Protein AF-A0A0F0CAR0-F1 (afdb_monomer_lite)

Radius of gyration: 34.89 Å; chains: 1; bounding box: 57×44×86 Å

Sequence (125 aa):
MSSQTSSVAQQVRIQQWAHLIRDCQNRPCEMTLDTWCLLHGINKATYYYRLRKVRQACLNVMTPTKPVFVELSLPVTTKPDRLAENNSSPPIAILHGKNGLTLQLLPTVPSELVDAVLKVISHAE

Structure (mmCIF, N/CA/C/O backbone):
data_AF-A0A0F0CAR0-F1
#
_entry.id   AF-A0A0F0CAR0-F1
#
loop_
_atom_site.group_PDB
_atom_site.id
_atom_site.type_symbol
_atom_site.label_atom_id
_atom_site.label_alt_id
_atom_site.label_comp_id
_atom_site.label_asym_id
_atom_site.label_entity_id
_atom_site.label_seq_id
_atom_site.pdbx_PDB_ins_code
_atom_site.Cartn_x
_atom_site.Cartn_y
_atom_site.Cartn_z
_atom_site.occupancy
_atom_site.B_iso_or_equiv
_atom_site.auth_seq_id
_atom_site.auth_comp_id
_atom_site.auth_asym_id
_atom_site.auth_atom_id
_atom_site.pdbx_PDB_model_num
ATOM 1 N N . MET A 1 1 ? -20.457 13.312 -10.839 1.00 55.50 1 MET A N 1
ATOM 2 C CA . MET A 1 1 ? -21.019 12.006 -10.435 1.00 55.50 1 MET A CA 1
ATOM 3 C C . MET A 1 1 ? -20.267 10.934 -11.207 1.00 55.50 1 MET A C 1
ATOM 5 O O . MET A 1 1 ? -20.336 10.945 -12.427 1.00 55.50 1 MET A O 1
ATOM 9 N N . SER A 1 2 ? -19.463 10.096 -10.553 1.00 61.50 2 SER A N 1
ATOM 10 C CA . SER A 1 2 ? -18.838 8.948 -11.221 1.00 61.50 2 SER A CA 1
ATOM 11 C C . SER A 1 2 ? -19.904 7.880 -11.463 1.00 61.50 2 SER A C 1
ATOM 13 O O . SER A 1 2 ? -20.602 7.478 -10.536 1.00 61.50 2 SER A O 1
ATOM 15 N N . SER A 1 3 ? -20.062 7.435 -12.707 1.00 81.94 3 SER A N 1
ATOM 16 C CA . SER A 1 3 ? -20.960 6.324 -13.034 1.00 81.94 3 SER A CA 1
ATOM 17 C C . SER A 1 3 ? -20.514 5.048 -12.310 1.00 81.94 3 SER A C 1
ATOM 19 O O . SER A 1 3 ? -19.318 4.852 -12.073 1.00 81.94 3 SER A O 1
ATOM 21 N N . GLN A 1 4 ? -21.451 4.151 -11.991 1.00 85.06 4 GLN A N 1
ATOM 22 C CA . GLN A 1 4 ? -21.162 2.872 -11.322 1.00 85.06 4 GLN A CA 1
ATOM 23 C C . GLN A 1 4 ? -20.044 2.087 -12.031 1.00 85.06 4 GLN A C 1
ATOM 25 O O . GLN A 1 4 ? -19.125 1.582 -11.390 1.00 85.06 4 GLN A O 1
ATOM 30 N N . THR A 1 5 ? -20.058 2.081 -13.364 1.00 89.12 5 THR A N 1
ATOM 31 C CA . THR A 1 5 ? -19.023 1.475 -14.215 1.00 89.12 5 THR A CA 1
ATOM 32 C C . THR A 1 5 ? -17.637 2.095 -14.015 1.00 89.12 5 THR A C 1
ATOM 34 O O . THR A 1 5 ? -16.645 1.375 -13.935 1.0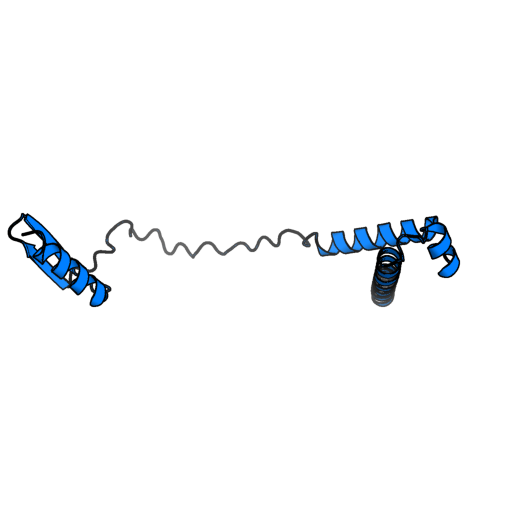0 89.12 5 THR A O 1
ATOM 37 N N . SER A 1 6 ? -17.551 3.420 -13.872 1.00 89.75 6 SER A N 1
ATOM 38 C CA . SER A 1 6 ? -16.297 4.144 -13.625 1.00 89.75 6 SER A CA 1
ATOM 39 C C . SER A 1 6 ? -15.706 3.812 -12.251 1.00 89.75 6 SER A C 1
ATOM 41 O O . SER A 1 6 ? -14.496 3.610 -12.133 1.00 89.75 6 SER A O 1
ATOM 43 N N . SER A 1 7 ? -16.561 3.683 -11.229 1.00 88.69 7 SER A N 1
ATOM 44 C CA . SER A 1 7 ? -16.149 3.271 -9.882 1.00 88.69 7 SER A CA 1
ATOM 45 C C . SER A 1 7 ? -15.571 1.851 -9.879 1.00 88.69 7 SER A C 1
ATOM 47 O O . SER A 1 7 ? -14.457 1.628 -9.401 1.00 88.69 7 SER A O 1
ATOM 49 N N . VAL A 1 8 ? -16.274 0.903 -10.510 1.00 92.56 8 VAL A N 1
ATOM 50 C CA . VAL A 1 8 ? -15.805 -0.486 -10.637 1.00 92.56 8 VAL A CA 1
ATOM 51 C C . VAL A 1 8 ? -14.488 -0.550 -11.417 1.00 92.56 8 VAL A C 1
ATOM 53 O O . VAL A 1 8 ? -13.537 -1.183 -10.964 1.00 92.56 8 VAL A O 1
ATOM 56 N N . ALA A 1 9 ? -14.369 0.171 -12.536 1.00 93.19 9 ALA A N 1
ATOM 57 C CA . ALA A 1 9 ? -13.133 0.222 -13.319 1.00 93.19 9 ALA A CA 1
ATOM 58 C C . ALA A 1 9 ? -11.945 0.810 -12.533 1.00 93.19 9 ALA A C 1
ATOM 60 O O . ALA A 1 9 ? -10.797 0.396 -12.713 1.00 93.19 9 ALA A O 1
ATOM 61 N N . GLN A 1 10 ? -12.186 1.785 -11.651 1.00 93.75 10 GLN A N 1
ATOM 62 C CA . GLN A 1 10 ? -11.152 2.290 -10.750 1.00 93.75 10 GLN A CA 1
ATOM 63 C C . GLN A 1 10 ? -10.726 1.222 -9.739 1.00 93.75 10 GLN A C 1
ATOM 65 O O . GLN A 1 10 ? -9.526 1.020 -9.558 1.00 93.75 10 GLN A O 1
ATOM 70 N N . GLN A 1 11 ? -11.678 0.520 -9.126 1.00 94.00 11 GLN A N 1
ATOM 71 C CA . GLN A 1 11 ? -11.382 -0.528 -8.151 1.00 94.00 11 GLN A CA 1
ATOM 72 C C . GLN A 1 11 ? -10.567 -1.672 -8.766 1.00 94.00 11 GLN A C 1
ATOM 74 O O . GLN A 1 11 ? -9.558 -2.082 -8.194 1.00 94.00 11 GLN A O 1
ATOM 79 N N . VAL A 1 12 ? -10.941 -2.125 -9.966 1.00 96.44 12 VAL A N 1
ATOM 80 C CA . VAL A 1 12 ? -10.207 -3.169 -10.700 1.00 96.44 12 VAL A CA 1
ATOM 81 C C . VAL A 1 12 ? -8.761 -2.744 -10.965 1.00 96.44 12 VAL A C 1
ATOM 83 O O . VAL A 1 12 ? -7.834 -3.513 -10.716 1.00 96.44 12 VAL A O 1
ATOM 86 N N . ARG A 1 13 ? -8.529 -1.496 -11.396 1.00 96.94 13 ARG A N 1
ATOM 87 C CA . ARG A 1 13 ? -7.163 -0.982 -11.604 1.00 96.94 13 ARG A CA 1
ATOM 88 C C . ARG A 1 13 ? -6.347 -0.953 -10.315 1.00 96.94 13 ARG A C 1
ATOM 90 O O . ARG A 1 13 ? -5.175 -1.317 -10.333 1.00 96.94 13 ARG A O 1
ATOM 97 N N . ILE A 1 14 ? -6.950 -0.541 -9.200 1.00 97.19 14 ILE A N 1
ATOM 98 C CA . ILE A 1 14 ? -6.282 -0.544 -7.891 1.00 97.19 14 ILE A CA 1
ATOM 99 C C . ILE A 1 14 ? -5.882 -1.968 -7.492 1.00 97.19 14 ILE A C 1
ATOM 101 O O . ILE A 1 14 ? -4.755 -2.173 -7.044 1.00 97.19 14 ILE A O 1
ATOM 105 N N . GLN A 1 15 ? -6.759 -2.954 -7.701 1.00 96.88 15 GLN A N 1
ATOM 106 C C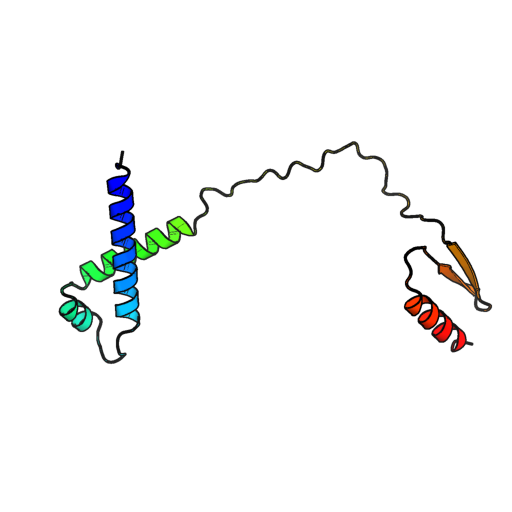A . GLN A 1 15 ? -6.448 -4.361 -7.440 1.00 96.88 15 GLN A CA 1
ATOM 107 C C . GLN A 1 15 ? -5.292 -4.856 -8.316 1.00 96.88 15 GLN A C 1
ATOM 109 O O . GLN A 1 15 ? -4.330 -5.415 -7.796 1.00 96.88 15 GLN A O 1
ATOM 114 N N . GLN A 1 16 ? -5.320 -4.577 -9.622 1.00 97.31 16 GLN A N 1
ATOM 115 C CA . GLN A 1 16 ? -4.225 -4.924 -10.537 1.00 97.31 16 GLN A CA 1
ATOM 116 C C . GLN A 1 16 ? -2.889 -4.309 -10.097 1.00 97.31 16 GLN A C 1
ATOM 118 O O . GLN A 1 16 ? -1.854 -4.972 -10.107 1.00 97.31 16 GLN A O 1
ATOM 123 N N . TRP A 1 17 ? -2.896 -3.046 -9.665 1.00 97.88 17 TRP A N 1
ATOM 124 C CA . TRP A 1 17 ? -1.695 -2.403 -9.136 1.00 97.88 17 TRP A CA 1
ATOM 125 C C . TRP A 1 17 ? -1.219 -3.038 -7.833 1.00 97.88 17 TRP A C 1
ATOM 127 O O . TRP A 1 17 ? -0.013 -3.146 -7.633 1.00 97.88 17 TRP A O 1
ATOM 137 N N . ALA A 1 18 ? -2.130 -3.476 -6.962 1.00 97.75 18 ALA A N 1
ATOM 138 C CA . ALA A 1 18 ? -1.771 -4.170 -5.732 1.00 97.75 18 ALA A CA 1
ATOM 139 C C . ALA A 1 18 ? -1.064 -5.506 -6.014 1.00 97.75 18 ALA A C 1
ATOM 141 O O . ALA A 1 18 ? -0.070 -5.805 -5.353 1.00 97.75 18 ALA A O 1
ATOM 142 N N . HIS A 1 19 ? -1.518 -6.262 -7.020 1.00 97.50 19 HIS A N 1
ATOM 143 C CA . HIS A 1 19 ? -0.824 -7.466 -7.490 1.00 97.50 19 HIS A CA 1
ATOM 144 C C . HIS A 1 19 ? 0.588 -7.140 -7.985 1.00 97.50 19 HIS A C 1
ATOM 146 O O . HIS A 1 19 ? 1.558 -7.680 -7.467 1.00 97.50 19 HIS A O 1
ATOM 152 N N . LEU A 1 20 ? 0.716 -6.155 -8.874 1.00 96.69 20 LEU A N 1
ATOM 153 C CA . LEU A 1 20 ? 2.007 -5.720 -9.413 1.00 96.69 20 LEU A CA 1
ATOM 154 C C . LEU A 1 20 ? 2.988 -5.278 -8.309 1.00 96.69 20 LEU A C 1
ATOM 156 O O . LEU A 1 20 ? 4.177 -5.583 -8.359 1.00 96.69 20 LEU A O 1
ATOM 160 N N . ILE A 1 21 ? 2.504 -4.563 -7.289 1.00 97.12 21 ILE A N 1
ATOM 161 C CA . ILE A 1 21 ? 3.326 -4.147 -6.143 1.00 97.12 21 ILE A CA 1
ATOM 162 C C . ILE A 1 21 ? 3.785 -5.355 -5.327 1.00 97.12 21 ILE A C 1
ATOM 164 O O . ILE A 1 21 ? 4.937 -5.382 -4.901 1.00 97.12 21 ILE A O 1
ATOM 168 N N . ARG A 1 22 ? 2.910 -6.343 -5.111 1.00 97.25 22 ARG A N 1
ATOM 169 C CA . ARG A 1 22 ? 3.264 -7.585 -4.416 1.00 97.25 22 ARG A CA 1
ATOM 170 C C . ARG A 1 22 ? 4.348 -8.346 -5.178 1.00 97.25 22 ARG A C 1
ATOM 172 O O . ARG A 1 22 ? 5.327 -8.764 -4.570 1.00 97.25 22 ARG A O 1
ATOM 179 N N . ASP A 1 23 ? 4.227 -8.436 -6.497 1.00 96.75 23 ASP A N 1
ATOM 180 C CA . ASP A 1 23 ? 5.227 -9.085 -7.350 1.00 96.75 23 ASP A CA 1
ATOM 181 C C . ASP A 1 23 ? 6.577 -8.353 -7.280 1.00 96.75 23 ASP A C 1
ATOM 183 O O . ASP A 1 23 ? 7.632 -8.977 -7.178 1.00 96.75 23 ASP A O 1
ATOM 187 N N . CYS A 1 24 ? 6.556 -7.017 -7.233 1.00 95.06 24 CYS A N 1
ATOM 188 C CA . CYS A 1 24 ? 7.756 -6.204 -7.032 1.00 95.06 24 CYS A CA 1
ATOM 189 C C . CYS A 1 24 ? 8.387 -6.398 -5.645 1.00 95.06 24 CYS A C 1
ATOM 191 O O . CYS A 1 24 ? 9.611 -6.359 -5.506 1.00 95.06 24 CYS A O 1
ATOM 193 N N . GLN A 1 25 ? 7.578 -6.592 -4.603 1.00 94.38 25 GLN A N 1
ATOM 194 C CA . GLN A 1 25 ? 8.057 -6.863 -3.244 1.00 94.38 25 GLN A CA 1
ATOM 195 C C . GLN A 1 25 ? 8.679 -8.255 -3.118 1.00 94.38 25 GLN A C 1
ATOM 197 O O . GLN A 1 25 ? 9.648 -8.407 -2.384 1.00 94.38 25 GLN A O 1
ATOM 202 N N . ASN A 1 26 ? 8.177 -9.224 -3.882 1.00 95.75 26 ASN A N 1
ATOM 203 C CA . ASN A 1 26 ? 8.680 -10.598 -3.929 1.00 95.75 26 ASN A CA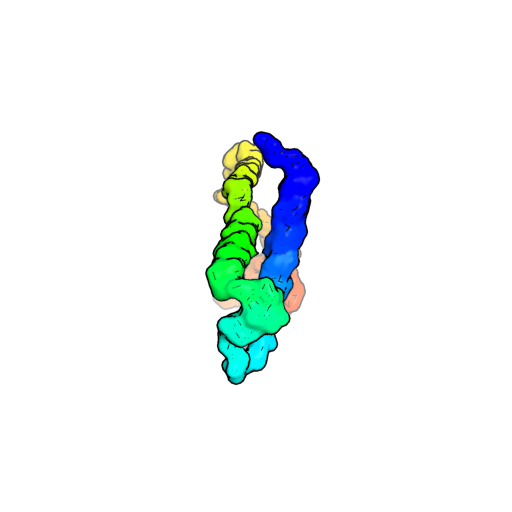 1
A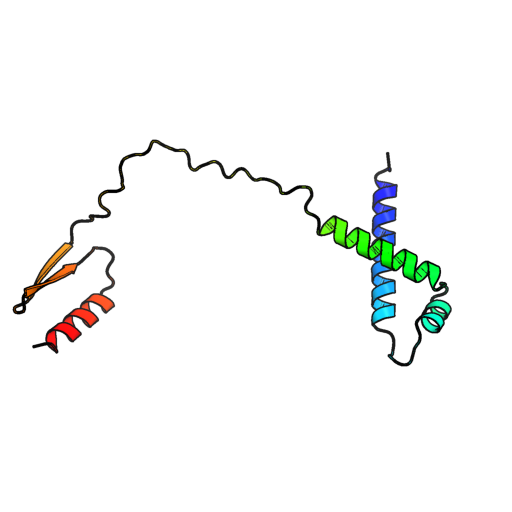TOM 204 C C . ASN A 1 26 ? 9.844 -10.793 -4.915 1.00 95.75 26 ASN A C 1
ATOM 206 O O . ASN A 1 26 ? 10.230 -11.925 -5.206 1.00 95.75 26 ASN A O 1
ATOM 210 N N . ARG A 1 27 ? 10.392 -9.708 -5.470 1.00 94.38 27 ARG A N 1
ATOM 211 C CA . ARG A 1 27 ? 11.516 -9.790 -6.405 1.00 94.38 27 ARG A CA 1
ATOM 212 C C . ARG A 1 27 ? 12.794 -10.286 -5.698 1.00 94.38 27 ARG A C 1
ATOM 214 O O . ARG A 1 27 ? 12.963 -10.013 -4.509 1.00 94.38 27 ARG A O 1
ATOM 221 N N . PRO A 1 28 ? 13.727 -10.937 -6.418 1.00 94.81 28 PRO A N 1
ATOM 222 C CA . PRO A 1 28 ? 15.027 -11.324 -5.868 1.00 94.81 28 PRO A CA 1
ATOM 223 C C . PRO A 1 28 ? 15.777 -10.124 -5.274 1.00 94.81 28 PRO A C 1
ATOM 225 O O . PRO A 1 28 ? 15.744 -9.041 -5.862 1.00 94.81 28 PRO A O 1
ATOM 228 N N . CYS A 1 29 ? 16.484 -10.314 -4.154 1.00 89.12 29 CYS A N 1
ATOM 229 C CA . CYS A 1 29 ? 17.225 -9.241 -3.470 1.00 89.12 29 CYS A CA 1
ATOM 230 C C . CYS A 1 29 ? 18.237 -8.531 -4.385 1.00 89.12 29 CYS A C 1
ATOM 232 O O . CYS A 1 29 ? 18.384 -7.314 -4.302 1.00 89.12 29 CYS A O 1
ATOM 234 N N . GLU A 1 30 ? 18.858 -9.279 -5.299 1.00 93.06 30 GLU A N 1
ATOM 235 C CA . GLU A 1 30 ? 19.829 -8.770 -6.277 1.00 93.06 30 GLU A CA 1
ATOM 236 C C . GLU A 1 30 ? 19.195 -7.875 -7.360 1.00 93.06 30 GLU A C 1
ATOM 238 O O . GLU A 1 30 ? 19.898 -7.162 -8.075 1.00 93.06 30 GLU A O 1
ATOM 243 N N . MET A 1 31 ? 17.862 -7.886 -7.510 1.00 94.50 31 MET A N 1
ATOM 244 C CA . MET A 1 31 ? 17.175 -7.086 -8.522 1.00 94.50 31 MET A CA 1
ATOM 245 C C . MET A 1 31 ? 16.753 -5.713 -7.980 1.00 94.50 31 MET A C 1
ATOM 247 O O . MET A 1 31 ? 15.964 -5.574 -7.035 1.00 94.50 31 MET A O 1
ATOM 251 N N . THR A 1 32 ? 17.227 -4.656 -8.639 1.00 95.75 32 THR A N 1
ATOM 252 C CA . THR A 1 32 ? 16.857 -3.273 -8.315 1.00 95.75 32 THR A CA 1
ATOM 253 C C . THR A 1 32 ? 15.423 -2.952 -8.749 1.00 95.75 32 THR A C 1
ATOM 255 O O . THR A 1 32 ? 14.856 -3.577 -9.643 1.00 95.75 32 THR A O 1
ATOM 258 N N . LEU A 1 33 ? 14.810 -1.934 -8.135 1.00 94.50 33 LEU A N 1
ATOM 259 C CA . LEU A 1 33 ? 13.480 -1.478 -8.562 1.00 94.50 33 LEU A CA 1
ATOM 260 C C . LEU A 1 33 ? 13.471 -1.005 -10.020 1.00 94.50 33 LEU A C 1
ATOM 262 O O . LEU A 1 33 ? 12.481 -1.210 -10.714 1.00 94.50 33 LEU A O 1
ATOM 266 N N . ASP A 1 34 ? 14.558 -0.384 -10.480 1.00 95.06 34 ASP A N 1
ATOM 267 C CA . ASP A 1 34 ? 14.640 0.188 -11.825 1.00 95.06 34 ASP A CA 1
ATOM 268 C C . ASP A 1 34 ? 14.688 -0.910 -12.899 1.00 95.06 34 ASP A C 1
ATOM 270 O O . ASP A 1 34 ? 13.937 -0.850 -13.871 1.00 95.06 34 ASP A O 1
ATOM 274 N N . THR A 1 35 ? 15.480 -1.963 -12.676 1.00 95.62 35 THR A N 1
ATOM 275 C CA . THR A 1 35 ? 15.523 -3.146 -13.557 1.00 95.62 35 THR A CA 1
ATOM 276 C C . THR A 1 35 ? 14.190 -3.893 -13.571 1.00 95.62 35 THR A C 1
ATOM 278 O O . THR A 1 35 ? 13.687 -4.237 -14.640 1.00 95.62 35 THR A O 1
ATOM 281 N N . TRP A 1 36 ? 13.556 -4.057 -12.406 1.00 96.75 36 TRP A N 1
ATOM 282 C CA . TRP A 1 36 ? 12.231 -4.667 -12.309 1.00 96.75 36 TRP A CA 1
ATOM 283 C C . TRP A 1 36 ? 11.167 -3.861 -13.070 1.00 96.75 36 TRP A C 1
ATOM 285 O O . TRP A 1 36 ? 10.368 -4.435 -13.810 1.00 96.75 36 TRP A O 1
ATOM 295 N N . CYS A 1 37 ? 11.177 -2.530 -12.932 1.00 96.44 37 CYS A N 1
ATOM 296 C CA . CYS A 1 37 ? 10.254 -1.638 -13.634 1.00 96.44 37 CYS A CA 1
ATOM 297 C C . CYS A 1 37 ? 10.409 -1.753 -15.157 1.00 96.44 37 CYS A C 1
ATOM 299 O O . CYS A 1 37 ? 9.401 -1.889 -15.852 1.00 96.44 37 CYS A O 1
ATOM 301 N N . LEU A 1 38 ? 11.650 -1.769 -15.658 1.00 96.06 38 LEU A N 1
ATOM 302 C CA . LEU A 1 38 ? 11.944 -1.951 -17.082 1.00 96.06 38 LEU A CA 1
ATOM 303 C C . LEU A 1 38 ? 11.385 -3.275 -17.618 1.00 96.06 38 LEU A C 1
ATOM 305 O O . LEU A 1 38 ? 10.720 -3.276 -18.651 1.00 96.06 38 LEU A O 1
ATOM 309 N N . LEU A 1 39 ? 11.577 -4.379 -16.888 1.00 95.75 39 LEU A N 1
ATOM 310 C CA . LEU A 1 39 ? 11.057 -5.698 -17.272 1.00 95.75 39 LEU A CA 1
ATOM 311 C C . LEU A 1 39 ? 9.520 -5.742 -17.309 1.00 95.75 39 LEU A C 1
ATOM 313 O O . LEU A 1 39 ? 8.937 -6.447 -18.126 1.00 95.75 39 LEU A O 1
ATOM 317 N N . HIS A 1 40 ? 8.860 -4.950 -16.462 1.00 94.25 40 HIS A N 1
ATOM 318 C CA . HIS A 1 40 ? 7.399 -4.846 -16.397 1.00 94.25 40 HIS A CA 1
ATOM 319 C C . HIS A 1 40 ? 6.829 -3.714 -17.270 1.00 94.25 40 HIS A C 1
ATOM 321 O O . HIS A 1 40 ? 5.642 -3.394 -17.164 1.00 94.25 40 HIS A O 1
ATOM 327 N N . GLY A 1 41 ? 7.653 -3.081 -18.115 1.00 95.81 41 GLY A N 1
ATOM 328 C CA . GLY A 1 41 ? 7.220 -2.033 -19.043 1.00 95.81 41 GLY A CA 1
ATOM 329 C C . GLY A 1 41 ? 6.712 -0.760 -18.360 1.00 95.81 41 GLY A C 1
ATOM 330 O O . GLY A 1 41 ? 5.886 -0.041 -18.922 1.00 95.81 41 GLY A O 1
ATOM 331 N N . ILE A 1 42 ? 7.164 -0.478 -17.135 1.00 96.19 42 ILE A N 1
ATOM 332 C CA . ILE A 1 42 ? 6.810 0.738 -16.399 1.00 96.19 42 ILE A CA 1
ATOM 333 C C . ILE A 1 42 ? 8.056 1.528 -16.017 1.00 96.19 42 ILE A C 1
ATOM 335 O O . ILE A 1 42 ? 9.160 1.005 -15.943 1.00 96.19 42 ILE A O 1
ATOM 339 N N . ASN A 1 43 ? 7.877 2.812 -15.724 1.00 96.12 43 ASN A N 1
ATOM 340 C CA . ASN A 1 43 ? 8.932 3.617 -15.120 1.00 96.12 43 ASN A CA 1
ATOM 341 C C . ASN A 1 43 ? 8.747 3.720 -13.597 1.00 96.12 43 ASN A C 1
ATOM 343 O O . ASN A 1 43 ? 7.664 3.484 -13.046 1.00 96.12 43 ASN A O 1
ATOM 347 N N . LYS A 1 44 ? 9.817 4.134 -12.915 1.00 96.50 44 LYS A N 1
ATOM 348 C CA . LYS A 1 44 ? 9.857 4.287 -11.456 1.00 96.50 44 LYS A CA 1
ATOM 349 C C . LYS A 1 44 ? 8.788 5.255 -10.928 1.00 96.50 44 LYS A C 1
ATOM 351 O O . LYS A 1 44 ? 8.160 4.997 -9.903 1.00 96.50 44 LYS A O 1
ATOM 356 N N . ALA A 1 45 ? 8.532 6.347 -11.651 1.00 96.81 45 ALA A N 1
ATOM 357 C CA . ALA A 1 45 ? 7.502 7.322 -11.289 1.00 96.81 45 ALA A CA 1
ATOM 358 C C . ALA A 1 45 ? 6.096 6.695 -11.292 1.00 96.81 45 ALA A C 1
ATOM 360 O O . ALA A 1 45 ? 5.319 6.889 -10.357 1.00 96.81 45 ALA A O 1
ATOM 361 N N . THR A 1 46 ? 5.797 5.877 -12.302 1.00 97.19 46 THR A N 1
ATOM 362 C CA . THR A 1 46 ? 4.537 5.138 -12.427 1.00 97.19 46 THR A CA 1
ATOM 363 C C . THR A 1 46 ? 4.390 4.127 -11.299 1.00 97.19 46 THR A C 1
ATOM 365 O O . THR A 1 46 ? 3.318 4.041 -10.700 1.00 97.19 46 THR A O 1
ATOM 368 N N . TYR A 1 47 ? 5.459 3.401 -10.960 1.00 97.69 47 TYR A N 1
ATOM 369 C CA . TYR A 1 47 ? 5.459 2.484 -9.820 1.00 97.69 47 TYR A CA 1
ATOM 370 C C . TYR A 1 47 ? 5.086 3.203 -8.516 1.00 97.69 47 TYR A C 1
ATOM 372 O O . TYR A 1 47 ? 4.130 2.811 -7.845 1.00 97.69 47 TYR A O 1
ATOM 380 N N . TYR A 1 48 ? 5.769 4.302 -8.183 1.00 97.88 48 TYR A N 1
ATOM 381 C CA . TYR A 1 48 ? 5.486 5.037 -6.948 1.00 97.88 48 TYR A CA 1
ATOM 382 C C . TYR A 1 48 ? 4.104 5.699 -6.946 1.00 97.88 48 TYR A C 1
ATOM 384 O O . TYR A 1 48 ? 3.444 5.727 -5.904 1.00 97.88 48 TYR A O 1
ATOM 392 N N . TYR A 1 49 ? 3.621 6.170 -8.098 1.00 97.81 49 TYR A N 1
ATOM 393 C CA . TYR A 1 49 ? 2.246 6.647 -8.243 1.00 97.81 49 TYR A CA 1
ATOM 394 C C . TYR A 1 49 ? 1.231 5.548 -7.897 1.00 97.81 49 TYR A C 1
ATOM 396 O O . TYR A 1 49 ? 0.339 5.760 -7.071 1.00 97.81 49 TYR A O 1
ATOM 404 N N . ARG A 1 50 ? 1.392 4.355 -8.483 1.00 97.62 50 ARG A N 1
ATOM 405 C CA . ARG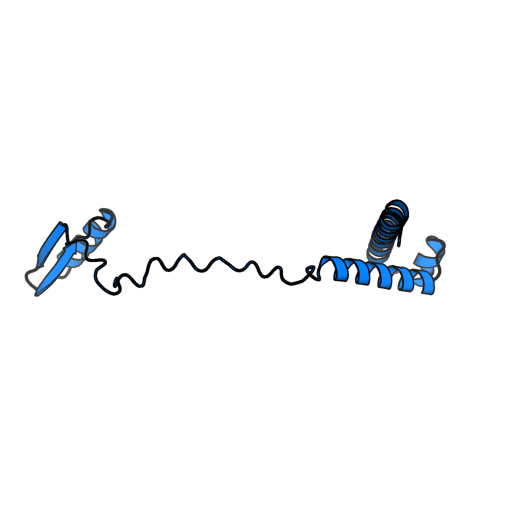 A 1 50 ? 0.523 3.196 -8.232 1.00 97.62 50 ARG A CA 1
ATOM 406 C C . ARG A 1 50 ? 0.588 2.763 -6.770 1.00 97.62 50 ARG A C 1
ATOM 408 O O . ARG A 1 50 ? -0.457 2.587 -6.148 1.00 97.62 50 ARG A O 1
ATOM 415 N N . LEU A 1 51 ? 1.789 2.696 -6.191 1.00 97.56 51 LEU A N 1
ATOM 416 C CA . LEU A 1 51 ? 1.998 2.382 -4.775 1.00 97.56 51 LEU A CA 1
ATOM 417 C C . LEU A 1 51 ? 1.263 3.354 -3.854 1.00 97.56 51 LEU A C 1
ATOM 419 O O . LEU A 1 51 ? 0.574 2.931 -2.924 1.00 97.56 51 LEU A O 1
ATOM 423 N N . ARG A 1 52 ? 1.360 4.657 -4.130 1.00 97.81 52 ARG A N 1
ATOM 424 C CA . ARG A 1 52 ? 0.630 5.681 -3.379 1.00 97.81 52 ARG A CA 1
ATOM 425 C C . ARG A 1 52 ? -0.882 5.473 -3.472 1.00 97.81 52 ARG A C 1
ATOM 427 O O . ARG A 1 52 ? -1.563 5.558 -2.453 1.00 97.81 52 ARG A O 1
ATOM 434 N N . LYS A 1 53 ? -1.406 5.186 -4.667 1.00 97.56 53 LYS A N 1
ATOM 435 C CA . LYS A 1 53 ? -2.844 4.961 -4.884 1.00 97.56 53 LYS A CA 1
ATOM 436 C C . LYS A 1 53 ? -3.363 3.716 -4.173 1.00 97.56 53 LYS A C 1
ATOM 438 O O . LYS A 1 53 ? -4.424 3.786 -3.561 1.00 97.56 53 LYS A O 1
ATOM 443 N N . VAL A 1 54 ? -2.606 2.623 -4.190 1.00 97.31 54 VAL A N 1
ATOM 444 C CA . VAL A 1 54 ? -2.963 1.396 -3.463 1.00 97.31 54 VAL A CA 1
ATOM 445 C C . VAL A 1 54 ? -2.981 1.642 -1.956 1.00 97.31 54 VAL A C 1
ATOM 447 O O . VAL A 1 54 ? -3.966 1.313 -1.306 1.00 97.31 54 VAL A O 1
ATOM 450 N N . ARG A 1 55 ? -1.961 2.311 -1.399 1.00 96.44 55 ARG A N 1
ATOM 451 C CA . ARG A 1 55 ? -1.941 2.675 0.031 1.00 96.44 55 ARG A CA 1
ATOM 452 C C . ARG A 1 55 ? -3.139 3.538 0.427 1.00 96.44 55 ARG A C 1
ATOM 454 O O . ARG A 1 55 ? -3.763 3.275 1.448 1.00 96.44 55 ARG A O 1
ATOM 461 N N . GLN A 1 56 ? -3.485 4.531 -0.391 1.00 95.44 56 GLN A N 1
ATOM 462 C CA . GLN A 1 56 ? -4.653 5.379 -0.153 1.00 95.44 56 GLN A CA 1
ATOM 463 C C . GLN A 1 56 ? -5.961 4.572 -0.172 1.00 95.44 56 GLN A C 1
ATOM 465 O O . GLN A 1 56 ? -6.821 4.791 0.673 1.00 95.44 56 GLN A O 1
ATOM 470 N N . ALA A 1 57 ? -6.103 3.625 -1.101 1.00 93.56 57 ALA A N 1
ATOM 471 C CA . ALA A 1 57 ? -7.272 2.754 -1.155 1.00 93.56 57 ALA A CA 1
ATOM 472 C C . ALA A 1 57 ? -7.378 1.849 0.084 1.00 93.56 57 ALA A C 1
ATOM 474 O O . ALA A 1 57 ? -8.465 1.732 0.640 1.00 93.56 57 ALA A O 1
ATOM 475 N N . CYS A 1 58 ? -6.265 1.277 0.562 1.00 91.12 58 CYS A N 1
ATOM 476 C CA . CYS A 1 58 ? -6.253 0.501 1.807 1.00 91.12 58 CYS A CA 1
ATOM 477 C C . CYS A 1 58 ? -6.679 1.353 3.006 1.00 91.12 58 CYS A C 1
ATOM 479 O O . CYS A 1 58 ? -7.508 0.920 3.799 1.00 91.12 58 CYS A O 1
ATOM 481 N N . LEU A 1 59 ? -6.158 2.580 3.110 1.00 92.56 59 LEU A N 1
ATOM 482 C CA . LEU A 1 59 ? -6.550 3.502 4.173 1.00 92.56 59 LEU A CA 1
ATOM 483 C C . LEU A 1 59 ? -8.042 3.814 4.120 1.00 92.56 59 LEU A C 1
ATOM 485 O O . LEU A 1 59 ? -8.679 3.729 5.153 1.00 92.56 59 LEU A O 1
ATOM 489 N N . ASN A 1 60 ? -8.611 4.087 2.944 1.00 86.94 60 ASN A N 1
ATOM 490 C CA . ASN A 1 60 ? -10.047 4.351 2.811 1.00 86.94 60 ASN A CA 1
ATOM 491 C C . ASN A 1 60 ? -10.928 3.173 3.272 1.00 86.94 60 ASN A C 1
ATOM 493 O O . ASN A 1 60 ? -12.035 3.397 3.749 1.00 86.94 60 ASN A O 1
ATOM 497 N N . VAL A 1 61 ? -10.455 1.929 3.116 1.00 82.88 61 VAL A N 1
ATOM 498 C CA . VAL A 1 61 ? -11.141 0.728 3.627 1.00 82.88 61 VAL A CA 1
ATOM 499 C C . VAL A 1 61 ? -10.980 0.599 5.144 1.00 82.88 61 VAL A C 1
ATOM 501 O O . VAL A 1 61 ? -11.934 0.244 5.829 1.00 82.88 61 VAL A O 1
ATOM 504 N N . MET A 1 62 ? -9.785 0.884 5.674 1.00 77.62 62 MET A N 1
ATOM 505 C CA . MET A 1 62 ? -9.503 0.822 7.112 1.00 77.62 62 MET A CA 1
ATOM 506 C C . MET A 1 62 ? -10.108 1.982 7.900 1.00 77.62 62 MET A C 1
ATOM 508 O O . MET A 1 62 ? -10.391 1.808 9.078 1.00 77.62 62 MET A O 1
ATOM 512 N N . THR A 1 63 ? -10.281 3.159 7.298 1.00 66.75 63 THR A N 1
ATOM 513 C CA . THR A 1 63 ? -11.009 4.269 7.908 1.00 66.75 63 THR A CA 1
ATOM 514 C C . THR A 1 63 ? -12.483 3.883 7.935 1.00 66.75 63 THR A C 1
ATOM 516 O O . THR A 1 63 ? -13.118 3.905 6.875 1.00 66.75 63 THR A O 1
ATOM 519 N N . PRO A 1 64 ? -13.054 3.511 9.094 1.00 60.03 64 PRO A N 1
ATOM 520 C CA . PRO A 1 64 ? -14.471 3.203 9.146 1.00 60.03 64 PRO A CA 1
ATOM 521 C C . PRO A 1 64 ? -15.250 4.439 8.681 1.00 60.03 64 PRO A C 1
ATOM 523 O O . PRO A 1 64 ? -14.899 5.576 9.016 1.00 60.03 64 PRO A O 1
ATOM 526 N N . THR A 1 65 ? -16.280 4.223 7.859 1.00 59.81 65 THR A N 1
ATOM 527 C CA . THR A 1 65 ? -17.198 5.275 7.397 1.00 59.81 65 THR A CA 1
ATOM 528 C C . THR A 1 65 ? -17.944 5.822 8.607 1.00 59.81 65 THR A C 1
ATOM 530 O O . THR A 1 65 ? -19.006 5.321 8.950 1.00 59.81 65 THR A O 1
ATOM 533 N N . LYS A 1 66 ? -17.342 6.819 9.271 1.00 58.22 66 LYS A N 1
ATOM 534 C CA . LYS A 1 66 ? -17.677 7.258 10.633 1.00 58.22 66 LYS A CA 1
ATOM 535 C C . LYS A 1 66 ? -17.552 6.098 11.647 1.00 58.22 66 LYS A C 1
ATOM 537 O O . LYS A 1 66 ? -17.761 4.934 11.309 1.00 58.22 66 LYS A O 1
ATOM 542 N N . PRO A 1 67 ? -17.224 6.356 12.922 1.00 60.75 67 PRO A N 1
ATOM 543 C CA . PRO A 1 67 ? -17.689 5.430 13.940 1.00 60.75 67 PRO A CA 1
ATOM 544 C C . PRO A 1 67 ? -19.208 5.365 13.757 1.00 60.75 67 PRO A C 1
ATOM 546 O O . PRO A 1 67 ? -19.890 6.384 13.885 1.00 60.75 67 PRO A O 1
ATOM 549 N N . VAL A 1 68 ? -19.743 4.205 13.370 1.00 56.62 68 VAL A N 1
ATOM 550 C CA . VAL A 1 68 ? -21.163 3.947 13.582 1.00 56.62 68 VAL A CA 1
ATOM 551 C C . VAL A 1 68 ? -21.281 3.942 15.094 1.00 56.62 68 VAL A C 1
ATOM 553 O O . VAL A 1 68 ? -20.946 2.959 15.749 1.00 56.62 68 VAL A O 1
ATOM 556 N N . PHE A 1 69 ? -21.627 5.100 15.652 1.00 62.12 69 PHE A N 1
ATOM 557 C CA . PHE A 1 69 ? -22.117 5.194 17.008 1.00 62.12 69 PHE A CA 1
ATOM 558 C C . PHE A 1 69 ? -23.411 4.391 16.993 1.00 62.12 69 PHE A C 1
ATOM 560 O O . PHE A 1 69 ? -24.478 4.895 16.652 1.00 62.12 69 PHE A O 1
ATOM 567 N N . VAL A 1 70 ? -23.280 3.087 17.229 1.00 66.06 70 VAL A N 1
ATOM 568 C CA . VAL A 1 70 ? -24.398 2.284 17.674 1.00 66.06 70 VAL A CA 1
ATOM 569 C C . VAL A 1 70 ? -24.640 2.827 19.064 1.00 66.06 70 VAL A C 1
ATOM 571 O O . VAL A 1 70 ? -23.899 2.516 19.995 1.00 66.06 70 VAL A O 1
ATOM 574 N N . GLU A 1 71 ? -25.601 3.738 19.170 1.00 64.94 71 GLU A N 1
ATOM 575 C CA . GLU A 1 71 ? -26.202 4.061 20.446 1.00 64.94 71 GLU A CA 1
ATOM 576 C C . GLU A 1 71 ? -26.745 2.724 20.948 1.00 64.94 71 GLU A C 1
ATOM 578 O O . GLU A 1 71 ? -27.787 2.249 20.491 1.00 64.94 71 GLU A O 1
ATOM 583 N N . LEU A 1 72 ? -25.959 2.029 21.782 1.00 65.06 72 LEU A N 1
ATOM 584 C CA . LEU A 1 72 ? -26.486 0.927 22.563 1.00 65.06 72 LEU A CA 1
ATOM 585 C C . LEU A 1 72 ? -27.661 1.559 23.278 1.00 65.06 72 LEU A C 1
ATOM 587 O O . LEU A 1 72 ? -27.454 2.472 24.080 1.00 65.06 72 LEU A O 1
ATOM 591 N N . SER A 1 73 ? -28.875 1.135 22.924 1.00 58.94 73 SER A N 1
ATOM 592 C CA . SER A 1 73 ? -30.056 1.527 23.668 1.00 58.94 73 SER A CA 1
ATOM 593 C C . SER A 1 73 ? -29.693 1.286 25.119 1.00 58.94 73 SER A C 1
ATOM 595 O O . SER A 1 73 ? -29.378 0.148 25.483 1.00 58.94 73 SER A O 1
ATOM 597 N N . LEU A 1 74 ? -29.618 2.370 25.903 1.00 58.91 74 LEU A N 1
ATOM 598 C CA . LEU A 1 74 ? -29.455 2.260 27.342 1.00 58.91 74 LEU A CA 1
ATOM 599 C C . LEU A 1 74 ? -30.446 1.178 27.752 1.00 58.91 74 LEU A C 1
ATOM 601 O O . LEU A 1 74 ? -31.607 1.286 27.325 1.00 58.91 74 LEU A O 1
ATOM 605 N N . PRO A 1 75 ? -29.998 0.111 28.446 1.00 53.72 75 PRO A N 1
ATOM 606 C CA . PRO A 1 75 ? -30.911 -0.921 28.901 1.00 53.72 75 PRO A CA 1
ATOM 607 C C . PRO A 1 75 ? -32.055 -0.157 29.524 1.00 53.72 75 PRO A C 1
ATOM 609 O O . PRO A 1 75 ? -31.795 0.711 30.368 1.00 53.72 75 PRO A O 1
ATOM 612 N N . VAL A 1 76 ? -33.255 -0.346 28.956 1.00 51.66 76 VAL A N 1
ATOM 613 C CA . VAL A 1 76 ? -34.439 0.421 29.323 1.00 51.66 76 VAL A CA 1
ATOM 614 C C . VAL A 1 76 ? -34.380 0.507 30.824 1.00 51.66 76 VAL A C 1
ATOM 616 O O . VAL A 1 76 ? -34.385 -0.518 31.504 1.00 51.66 76 VAL A O 1
ATOM 619 N N . THR A 1 77 ? -34.185 1.725 31.325 1.00 48.47 77 THR A N 1
ATOM 620 C CA . THR A 1 77 ? -34.263 1.972 32.746 1.00 48.47 77 THR A CA 1
ATOM 621 C C . THR A 1 77 ? -35.735 1.774 33.051 1.00 48.47 77 THR A C 1
ATOM 623 O O . THR A 1 77 ? -36.520 2.718 33.078 1.00 48.47 77 THR A O 1
ATOM 626 N N . THR A 1 78 ? -36.141 0.517 33.229 1.00 47.44 78 THR A N 1
ATOM 627 C CA . THR A 1 78 ? -37.334 0.120 33.956 1.00 47.44 78 THR A CA 1
ATOM 628 C C . THR A 1 78 ? -37.071 0.468 35.402 1.00 47.44 78 THR A C 1
ATOM 630 O O . THR A 1 78 ? -36.970 -0.412 36.239 1.00 47.44 78 THR A O 1
ATOM 633 N N . LYS A 1 79 ? -36.955 1.775 35.660 1.00 43.78 79 LYS A N 1
ATOM 634 C CA . LYS A 1 79 ? -36.750 2.386 36.963 1.00 43.78 79 LYS A CA 1
ATOM 635 C C . LYS A 1 79 ? -35.442 1.897 37.628 1.00 43.78 79 LYS A C 1
ATOM 637 O O . LYS A 1 79 ? -34.949 0.804 37.371 1.00 43.78 79 LYS A O 1
ATOM 642 N N . PRO A 1 80 ? -34.815 2.693 38.495 1.00 37.56 80 PRO A N 1
ATOM 643 C CA . PRO A 1 80 ? -34.003 2.103 39.540 1.00 37.56 80 PRO A CA 1
ATOM 644 C C . PRO A 1 80 ? -34.986 1.396 40.472 1.00 37.56 80 PRO A C 1
ATOM 646 O O . PRO A 1 80 ? -35.466 1.986 41.439 1.00 37.56 80 PRO A O 1
ATOM 649 N N . ASP A 1 81 ? -35.359 0.160 40.140 1.00 36.66 81 ASP A N 1
ATOM 650 C CA . ASP A 1 81 ? -35.840 -0.721 41.185 1.00 36.66 81 ASP A CA 1
ATOM 651 C C . ASP A 1 81 ? -34.632 -0.987 42.076 1.00 36.66 81 ASP A C 1
ATOM 653 O O . ASP A 1 81 ? -33.539 -1.340 41.623 1.00 36.66 81 ASP A O 1
ATOM 657 N N . ARG A 1 82 ? -34.805 -0.652 43.345 1.00 40.81 82 ARG A N 1
ATOM 658 C CA . ARG A 1 82 ? -33.796 -0.762 44.385 1.00 40.81 82 ARG A CA 1
ATOM 659 C C . ARG A 1 82 ? -33.376 -2.225 44.514 1.00 40.81 82 ARG A C 1
ATOM 661 O O . ARG A 1 82 ? -33.980 -2.960 45.277 1.00 40.81 82 ARG A O 1
ATOM 668 N N . LEU A 1 83 ? -32.344 -2.648 43.797 1.00 40.19 83 LEU A N 1
ATOM 669 C CA . LEU A 1 83 ? -31.695 -3.944 44.018 1.00 40.19 83 LEU A CA 1
ATOM 670 C C . LEU A 1 83 ? -30.173 -3.778 44.082 1.00 40.19 83 LEU A C 1
ATOM 672 O O . LEU A 1 83 ? -29.394 -4.571 43.570 1.00 40.19 83 LEU A O 1
ATOM 676 N N . ALA A 1 84 ? -29.748 -2.738 44.797 1.00 42.66 84 ALA A N 1
ATOM 677 C CA . ALA A 1 84 ? -28.611 -2.862 45.697 1.00 42.66 84 ALA A CA 1
ATOM 678 C C . ALA A 1 84 ? -29.139 -3.381 47.044 1.00 42.66 84 ALA A C 1
ATOM 680 O O . ALA A 1 84 ? -29.088 -2.677 48.038 1.00 42.66 84 ALA A O 1
ATOM 681 N N . GLU A 1 85 ? -29.740 -4.569 47.045 1.00 42.94 85 GLU A N 1
ATOM 682 C CA . GLU A 1 85 ? -30.125 -5.325 48.236 1.00 42.94 85 GLU A CA 1
ATOM 683 C C . GLU A 1 85 ? -30.463 -6.747 47.765 1.00 42.94 85 GLU A C 1
ATOM 685 O O . GLU A 1 85 ? -31.333 -6.946 46.927 1.00 42.94 85 GLU A O 1
ATOM 690 N N . ASN A 1 86 ? -29.758 -7.741 48.303 1.00 42.50 86 ASN A N 1
ATOM 691 C CA . ASN A 1 86 ? -30.149 -9.151 48.291 1.00 42.50 86 ASN A CA 1
ATOM 692 C C . ASN A 1 86 ? -30.127 -9.912 46.947 1.00 42.50 86 ASN A C 1
ATOM 694 O O . ASN A 1 86 ? -31.150 -10.415 46.494 1.00 42.50 86 ASN A O 1
ATOM 698 N N . ASN A 1 87 ? -28.927 -10.308 46.501 1.00 44.97 87 ASN A N 1
ATOM 699 C CA . ASN A 1 87 ? -28.750 -11.727 46.141 1.00 44.97 87 ASN A CA 1
ATOM 700 C C . ASN A 1 87 ? -28.753 -12.568 47.436 1.00 44.97 87 ASN A C 1
ATOM 702 O O . ASN A 1 87 ? -27.779 -13.233 47.768 1.00 44.97 87 ASN A O 1
ATOM 706 N N . SER A 1 88 ? -29.836 -12.476 48.209 1.00 54.47 88 SER A N 1
ATOM 707 C CA . SER A 1 88 ? -30.103 -13.318 49.371 1.00 54.47 88 SER A CA 1
ATOM 708 C C . SER A 1 88 ? -31.081 -14.380 48.903 1.00 54.47 88 SER A C 1
ATOM 710 O O . SER A 1 88 ? -32.275 -14.338 49.187 1.00 54.47 88 SER A O 1
ATOM 712 N N . SER A 1 89 ? -30.582 -15.319 48.098 1.00 59.09 89 SER A N 1
ATOM 713 C CA . SER A 1 89 ? -31.203 -16.637 48.158 1.00 59.09 89 SER A CA 1
ATOM 714 C C . SER A 1 89 ? -30.922 -17.141 49.573 1.00 59.09 89 SER A C 1
ATOM 716 O O . SER A 1 89 ? -29.741 -17.199 49.935 1.00 59.09 89 SER A O 1
ATOM 718 N N . PRO A 1 90 ? -31.945 -17.426 50.401 1.00 64.56 90 PRO A N 1
ATOM 719 C CA . PRO A 1 90 ? -31.697 -17.929 51.739 1.00 64.56 90 PRO A CA 1
ATOM 720 C C . PRO A 1 90 ? -30.850 -19.202 51.620 1.00 64.56 90 PRO A C 1
ATOM 722 O O . PRO A 1 90 ? -31.093 -20.012 50.715 1.00 64.56 90 PRO A O 1
ATOM 725 N N . PRO A 1 91 ? -29.829 -19.373 52.474 1.00 68.19 91 PRO A N 1
ATOM 726 C CA . PRO A 1 91 ? -29.038 -20.590 52.460 1.00 68.19 91 PRO A CA 1
ATOM 727 C C . PRO A 1 91 ? -29.969 -21.786 52.668 1.00 68.19 91 PRO A C 1
ATOM 729 O O . PRO A 1 91 ? -30.844 -21.763 53.533 1.00 68.19 91 PRO A O 1
ATOM 732 N N . ILE A 1 92 ? -29.778 -22.833 51.868 1.00 77.12 92 ILE A N 1
ATOM 733 C CA . ILE A 1 92 ? -30.547 -24.080 51.971 1.00 77.12 92 ILE A CA 1
ATOM 734 C C . ILE A 1 92 ? -30.259 -24.760 53.310 1.00 77.12 92 ILE A C 1
ATOM 736 O O . ILE A 1 92 ? -31.136 -25.382 53.903 1.00 77.12 92 ILE A O 1
ATOM 740 N N . ALA A 1 93 ? -29.026 -24.628 53.793 1.00 76.69 93 ALA A N 1
ATOM 741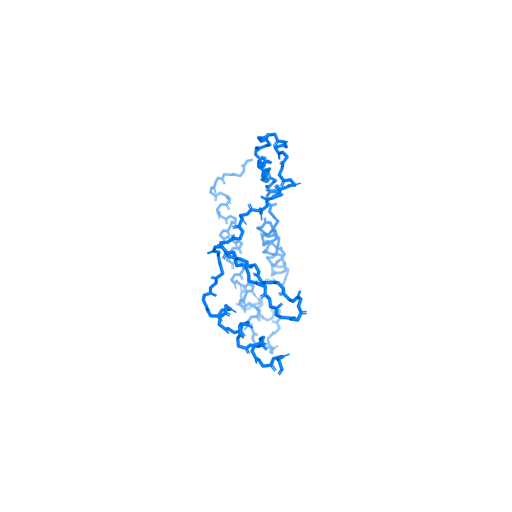 C CA . ALA A 1 93 ? -28.613 -25.140 55.085 1.00 76.69 93 ALA A CA 1
ATOM 742 C C . ALA A 1 93 ? -27.521 -24.257 55.691 1.00 76.69 93 ALA A C 1
ATOM 744 O O . ALA A 1 93 ? -26.681 -23.698 54.980 1.00 76.69 93 ALA A O 1
ATOM 745 N N . ILE A 1 94 ? -27.530 -24.167 57.019 1.00 81.06 94 ILE A N 1
ATOM 746 C CA . ILE A 1 94 ? -26.486 -23.525 57.815 1.00 81.06 94 ILE A CA 1
ATOM 747 C C . ILE A 1 94 ? -25.944 -24.576 58.781 1.00 81.06 94 ILE A C 1
ATOM 749 O O . ILE A 1 94 ? -26.702 -25.163 59.552 1.00 81.06 94 ILE A O 1
ATOM 753 N N . LEU A 1 95 ? -24.638 -24.827 58.726 1.00 80.31 95 LEU A N 1
ATOM 754 C CA . LEU A 1 95 ? -23.945 -25.765 59.605 1.00 80.31 95 LEU A CA 1
ATOM 755 C C . LEU A 1 95 ? -23.096 -24.980 60.606 1.00 80.31 95 LEU A C 1
ATOM 757 O O . LEU A 1 95 ? -22.289 -24.138 60.211 1.00 80.31 95 LEU A O 1
ATOM 761 N N . HIS A 1 96 ? -23.265 -25.268 61.896 1.00 80.50 96 HIS A N 1
ATOM 762 C CA . HIS A 1 96 ? -22.479 -24.671 62.975 1.00 80.50 96 HIS A CA 1
ATOM 763 C C . HIS A 1 96 ? -21.425 -25.673 63.462 1.00 80.50 96 HIS A C 1
ATOM 765 O O . HIS A 1 96 ? -21.765 -26.756 63.935 1.00 80.50 96 HIS A O 1
ATOM 771 N N . GLY A 1 97 ? -20.147 -25.320 63.329 1.00 73.44 97 GLY A N 1
ATOM 772 C CA . GLY A 1 97 ? -19.014 -26.103 63.817 1.00 73.44 97 GLY A CA 1
ATOM 773 C C . GLY A 1 97 ? -18.639 -25.754 65.259 1.00 73.44 97 GLY A C 1
ATOM 774 O O . GLY A 1 97 ? -18.911 -24.655 65.743 1.00 73.44 97 GLY A O 1
ATOM 775 N N . LYS A 1 98 ? -17.953 -26.679 65.942 1.00 69.50 98 LYS A N 1
ATOM 776 C CA . LYS A 1 98 ? -17.527 -26.527 67.349 1.00 69.50 98 LYS A CA 1
ATOM 777 C C . LYS A 1 98 ? -16.559 -25.355 67.575 1.00 69.50 98 LYS A C 1
ATOM 779 O O . LYS A 1 98 ? -16.533 -24.793 68.663 1.00 69.50 98 LYS A O 1
ATOM 784 N N . ASN A 1 99 ? -15.836 -24.940 66.535 1.00 68.31 99 ASN A N 1
ATOM 785 C CA . ASN A 1 99 ? -14.824 -23.878 66.595 1.00 68.31 99 ASN A CA 1
ATOM 786 C C . ASN A 1 99 ? -15.405 -22.477 66.311 1.00 68.31 99 ASN A C 1
ATOM 788 O O . ASN A 1 99 ? -14.664 -21.549 66.000 1.00 68.31 99 ASN A O 1
ATOM 792 N N . GLY A 1 100 ? -16.734 -22.322 66.335 1.00 71.50 100 GLY A N 1
ATOM 793 C CA . GLY A 1 100 ? -17.407 -21.071 65.961 1.00 71.50 100 GLY A CA 1
ATOM 794 C C . GLY A 1 100 ? -17.466 -20.819 64.449 1.00 71.50 100 GLY A C 1
ATOM 795 O O . GLY A 1 100 ? -17.947 -19.773 64.017 1.00 71.50 100 GLY A O 1
ATOM 796 N N . LEU A 1 101 ? -17.015 -21.776 63.633 1.00 77.56 101 LEU A N 1
ATOM 797 C CA . LEU A 1 101 ? -17.153 -21.726 62.179 1.00 77.56 101 LEU A CA 1
ATOM 798 C C . LEU A 1 101 ? -18.612 -21.957 61.782 1.00 77.56 101 LEU A C 1
ATOM 800 O O . LEU A 1 101 ? -19.263 -22.873 62.282 1.00 77.56 101 LEU A O 1
ATOM 804 N N . THR A 1 102 ? -19.117 -21.145 60.857 1.00 78.75 102 THR A N 1
ATOM 805 C CA . THR A 1 102 ? -20.462 -21.305 60.293 1.00 78.75 102 THR A CA 1
ATOM 806 C C . THR A 1 102 ? -20.371 -21.425 58.782 1.00 78.75 102 THR A C 1
ATOM 808 O O . THR A 1 102 ? -19.724 -20.612 58.125 1.00 78.75 102 THR A O 1
ATOM 811 N N . LEU A 1 103 ? -20.987 -22.467 58.232 1.00 81.50 103 LEU A N 1
ATOM 812 C CA . LEU A 1 103 ? -20.976 -22.746 56.802 1.00 81.50 103 LEU A CA 1
ATOM 813 C C . LEU A 1 103 ? -22.389 -22.596 56.247 1.00 81.50 103 LEU A C 1
ATOM 815 O O . LEU A 1 103 ? -23.311 -23.276 56.695 1.00 81.50 103 LEU A O 1
ATOM 819 N N . GLN A 1 104 ? -22.550 -21.694 55.282 1.00 83.44 104 GLN A N 1
ATOM 820 C CA . GLN A 1 104 ? -23.821 -21.415 54.619 1.00 83.44 104 GLN A CA 1
ATOM 821 C C . GLN A 1 104 ? -23.814 -22.033 53.220 1.00 83.44 104 GLN A C 1
ATOM 823 O O . GLN A 1 104 ? -22.974 -21.694 52.387 1.00 83.44 104 GLN A O 1
ATOM 828 N N . LEU A 1 105 ? -24.746 -22.949 52.963 1.00 80.69 105 LEU A N 1
ATOM 829 C CA . LEU A 1 105 ? -24.876 -23.649 51.686 1.00 80.69 105 LEU A CA 1
ATOM 830 C C . LEU A 1 105 ? -25.884 -22.930 50.796 1.00 80.69 105 LEU A C 1
ATOM 832 O O . LEU A 1 105 ? -27.076 -22.888 51.105 1.00 80.69 105 LEU A O 1
ATOM 836 N N . LEU A 1 106 ? -25.408 -22.379 49.681 1.00 83.44 106 LEU A N 1
ATOM 837 C CA . LEU A 1 106 ? -26.268 -21.776 48.665 1.00 83.44 106 LEU A CA 1
ATOM 838 C C . LEU A 1 106 ? -26.743 -22.828 47.641 1.00 83.44 106 LEU A C 1
ATOM 840 O O . LEU A 1 106 ? -26.031 -23.801 47.389 1.00 83.44 106 LEU A O 1
ATOM 844 N N . PRO A 1 107 ? -27.906 -22.618 46.992 1.00 73.69 107 PRO A N 1
ATOM 845 C CA . PRO A 1 107 ? -28.470 -23.552 46.007 1.00 73.69 107 PRO A CA 1
ATOM 846 C C . PRO A 1 107 ? -27.564 -23.891 44.824 1.00 73.69 107 PRO A C 1
ATOM 848 O O . PRO A 1 107 ? -27.711 -24.932 44.195 1.00 73.69 107 PRO A O 1
ATOM 851 N N . THR A 1 108 ? -26.642 -22.994 44.497 1.00 78.19 108 THR A N 1
ATOM 852 C CA . THR A 1 108 ? -25.792 -23.068 43.308 1.00 78.19 108 THR A CA 1
ATOM 853 C C . THR A 1 108 ? -24.429 -23.700 43.582 1.00 78.19 108 THR A C 1
ATOM 855 O O . THR A 1 108 ? -23.551 -23.638 42.722 1.00 78.19 108 THR A O 1
ATOM 858 N N . VAL A 1 109 ? -24.204 -24.256 44.778 1.00 79.81 109 VAL A N 1
ATOM 859 C CA . VAL A 1 109 ? -22.896 -24.802 45.157 1.00 79.81 109 VAL A CA 1
ATOM 860 C C . VAL A 1 109 ? -22.745 -26.239 44.628 1.00 79.81 109 VAL A C 1
ATOM 862 O O . VAL A 1 109 ? -23.569 -27.093 44.957 1.00 79.81 109 VAL A O 1
ATOM 865 N N . PRO A 1 110 ? -21.698 -26.542 43.837 1.00 83.56 110 PRO A N 1
ATOM 866 C CA . PRO A 1 110 ? -21.427 -27.899 43.373 1.00 83.56 110 PRO A CA 1
ATOM 867 C C . PRO A 1 110 ? -20.985 -28.802 44.533 1.00 83.56 110 PRO A C 1
ATOM 869 O O . PRO A 1 110 ? -20.222 -28.388 45.408 1.00 83.56 110 PRO A O 1
ATOM 872 N N . SER A 1 111 ? -21.424 -30.062 44.511 1.00 79.19 111 SER A N 1
ATOM 873 C CA . SER A 1 111 ? -21.166 -31.048 45.572 1.00 79.19 111 SER A CA 1
ATOM 874 C C . SER A 1 111 ? -19.678 -31.286 45.843 1.00 79.19 111 SER A C 1
ATOM 876 O O . SER A 1 111 ? -19.299 -31.521 46.985 1.00 79.19 111 SER A O 1
ATOM 878 N N . GLU A 1 112 ? -18.831 -31.167 44.818 1.00 85.00 112 GLU A N 1
ATOM 879 C CA . GLU A 1 112 ? -17.373 -31.306 44.937 1.00 85.00 112 GLU A CA 1
ATOM 880 C C . GLU A 1 112 ? -16.756 -30.251 45.867 1.00 85.00 112 GLU A C 1
ATOM 882 O O . GLU A 1 112 ? -15.869 -30.562 46.661 1.00 85.00 112 GLU A O 1
ATOM 887 N N . LEU A 1 113 ? -17.249 -29.007 45.814 1.00 84.44 113 LEU A N 1
ATOM 888 C CA . LEU A 1 113 ? -16.768 -27.936 46.689 1.00 84.44 113 LEU A CA 1
ATOM 889 C C . LEU A 1 113 ? -17.243 -28.130 48.127 1.00 84.44 113 LEU A C 1
ATOM 891 O O . LEU A 1 113 ? -16.495 -27.839 49.058 1.00 84.44 113 LEU A O 1
ATOM 895 N N . VAL A 1 114 ? -18.462 -28.641 48.316 1.00 85.44 114 VAL A N 1
ATOM 896 C CA . VAL A 1 114 ? -18.977 -28.961 49.652 1.00 85.44 114 VAL A CA 1
ATOM 897 C C . VAL A 1 114 ? -18.119 -30.045 50.304 1.00 85.44 114 VAL A C 1
ATOM 899 O O . VAL A 1 114 ? -17.690 -29.870 51.442 1.00 85.44 114 VAL A O 1
ATOM 902 N N . ASP A 1 115 ? -17.809 -31.120 49.574 1.00 83.88 115 ASP A N 1
ATOM 903 C CA . ASP A 1 115 ? -16.985 -32.225 50.076 1.00 83.88 115 ASP A CA 1
ATOM 904 C C . ASP A 1 115 ? -15.552 -31.776 50.400 1.00 83.88 115 ASP A C 1
ATOM 906 O O . ASP A 1 115 ? -15.036 -32.045 51.485 1.00 83.88 115 ASP A O 1
ATOM 910 N N . ALA A 1 116 ? -14.933 -30.991 49.512 1.00 86.44 116 ALA A N 1
ATOM 911 C CA . ALA A 1 116 ? -13.599 -30.443 49.738 1.00 86.44 116 ALA A CA 1
ATOM 912 C C . ALA A 1 116 ? -13.535 -29.572 51.004 1.00 86.44 116 ALA A C 1
ATOM 914 O O . ALA A 1 116 ? -12.617 -29.720 51.813 1.00 86.44 116 ALA A O 1
ATOM 915 N N . VAL A 1 117 ? -14.517 -28.688 51.203 1.00 85.19 117 VAL A N 1
ATOM 916 C CA . VAL A 1 117 ? -14.557 -27.801 52.372 1.00 85.19 117 VAL A CA 1
ATOM 917 C C . VAL A 1 117 ? -14.826 -28.589 53.655 1.00 85.19 117 VAL A C 1
ATOM 919 O O . VAL A 1 117 ? -14.130 -28.374 54.645 1.00 85.19 117 VAL A O 1
ATOM 922 N N . LEU A 1 118 ? -15.770 -29.536 53.647 1.00 83.44 118 LEU A N 1
ATOM 923 C CA . LEU A 1 118 ? -16.036 -30.396 54.807 1.00 83.44 118 LEU A CA 1
ATOM 924 C C . LEU A 1 118 ? -14.809 -31.230 55.189 1.00 83.44 118 LEU A C 1
ATOM 926 O O . LEU A 1 118 ? -14.485 -31.335 56.371 1.00 83.44 118 LEU A O 1
ATOM 930 N N . LYS A 1 119 ? -14.079 -31.755 54.201 1.00 84.25 119 LYS A N 1
ATOM 931 C CA . LYS A 1 119 ? -12.840 -32.501 54.420 1.00 84.25 119 LYS A CA 1
ATOM 932 C C . LYS A 1 119 ? -11.758 -31.631 55.055 1.00 84.25 119 LYS A C 1
ATOM 934 O O . LYS A 1 119 ? -11.156 -32.039 56.044 1.00 84.25 119 LYS A O 1
ATOM 939 N N . VAL A 1 120 ? -11.545 -30.416 54.549 1.00 84.25 120 VAL A N 1
ATOM 940 C CA . VAL A 1 120 ? -10.581 -29.468 55.137 1.00 84.25 120 VAL A CA 1
ATOM 941 C C . VAL A 1 120 ? -10.960 -29.117 56.575 1.00 84.25 120 VAL A C 1
ATOM 943 O O . VAL A 1 120 ? -10.097 -29.135 57.446 1.00 84.25 120 VAL A O 1
ATOM 946 N N . ILE A 1 121 ? -12.243 -28.863 56.844 1.00 78.56 121 ILE A N 1
ATOM 947 C CA . ILE A 1 121 ? -12.720 -28.558 58.199 1.00 78.56 121 ILE A CA 1
ATOM 948 C C . ILE A 1 121 ? -12.542 -29.767 59.130 1.00 78.56 121 ILE A C 1
ATOM 950 O O . ILE A 1 121 ? -12.155 -29.581 60.277 1.00 78.56 121 ILE A O 1
ATOM 954 N N . SER A 1 122 ? -12.741 -30.998 58.644 1.00 78.56 122 SER A N 1
ATOM 955 C CA . SER A 1 122 ? -12.515 -32.217 59.438 1.00 78.56 122 SER A CA 1
ATOM 956 C C . SER A 1 122 ? -11.047 -32.454 59.813 1.00 78.56 122 SER A C 1
ATOM 958 O O . SER A 1 122 ? -10.769 -33.132 60.795 1.00 78.56 122 SER A O 1
ATOM 960 N N . HIS A 1 123 ? -10.106 -31.890 59.051 1.00 76.12 123 HIS A N 1
ATOM 961 C CA . HIS A 1 123 ? -8.670 -31.939 59.342 1.00 76.12 123 HIS A CA 1
ATOM 962 C C . HIS A 1 123 ? -8.174 -30.740 60.165 1.00 76.12 123 HIS A C 1
ATOM 964 O O . HIS A 1 123 ? -6.997 -30.692 60.511 1.00 76.12 123 HIS A O 1
ATOM 970 N N . ALA A 1 124 ? -9.043 -29.760 60.425 1.00 66.19 124 ALA A N 1
ATOM 971 C CA . ALA A 1 124 ? -8.749 -28.575 61.225 1.00 66.19 124 ALA A CA 1
ATOM 972 C C . ALA A 1 124 ? -9.176 -28.728 62.704 1.00 66.19 124 ALA A C 1
ATOM 974 O O . ALA A 1 124 ? -9.126 -27.742 63.444 1.00 66.19 124 ALA A O 1
ATOM 975 N N . GLU A 1 125 ? -9.611 -29.930 63.111 1.00 53.91 125 GLU A N 1
ATOM 976 C CA . GLU A 1 125 ? -9.718 -30.360 64.518 1.00 53.91 125 GLU A CA 1
ATOM 977 C C . GLU A 1 125 ? -8.375 -30.887 65.048 1.00 53.91 125 GLU A C 1
ATOM 979 O O . GLU A 1 125 ? -7.682 -31.625 64.308 1.00 53.91 125 GLU A O 1
#

Secondary structure (DSSP, 8-state):
---HHHHHHHHHHHHHHHHHHHHHHTS-TTS-HHHHHHHTT--HHHHHHHHHHHHHHHHHHHS-SS-----------------SS---PPPSEEEE-TTS-EEEE-TT--HHHHHHHHHHHHT--

Foldseek 3Di:
DQDPVNVVVLVVLLVVLVVVVVVLVPDDPPDDPQNSQVVVVHGPVVNVVSVVVNVVVVVVVVPPPPPPPPVPPPPPCPDPPPPVDDVCPDFPDWDQDPVRDIDGHDPPDDPVVVVVVVVVVVVVD

pLDDT: mean 80.08, std 17.6, range [36.66, 97.88]